Protein AF-A0A7J4R048-F1 (afdb_monomer_lite)

Secondary structure (DSSP, 8-state):
-----SSSTTSSPPHHHHHHHHHHHHHHHHHHHHHHHHHHHHH-TTTTTHHHHHHHHHHHHHHHHHHH-TTSEEEEEETTEEEEEEE-

pLDDT: mean 84.32, std 14.17, range [42.97, 96.38]

Radius of gyration: 28.53 Å; chains: 1; bounding box: 73×28×68 Å

Foldseek 3Di:
DDDDDDDPPPPDDDPVRVVVVCCVVCVVVVVV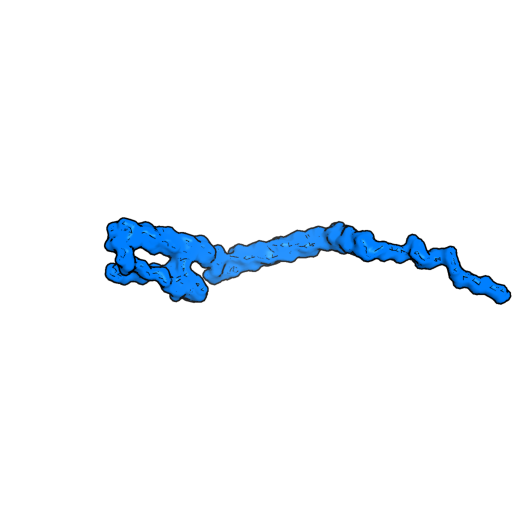VVVVVVVCLVPVPPPVCLVVLLVVQVVVVVVQCVVPHHPQWDFDDDPNGRRDIDGD

Sequence (88 aa):
MGESASSKASDDMSWGEVAQLGLRYGKIPLALLAVEALYWFITQPSDTLALIQVTEAYIWNEVTQLMFGEGASTLSAHNGWMTRIDFY

Structure (mmCIF, N/CA/C/O backbone):
data_AF-A0A7J4R048-F1
#
_entry.id   AF-A0A7J4R048-F1
#
loop_
_atom_site.group_PDB
_atom_site.id
_atom_site.type_symbol
_atom_site.label_atom_id
_atom_site.label_alt_id
_atom_site.label_comp_id
_atom_site.label_asym_id
_atom_site.label_entity_id
_atom_site.label_seq_id
_atom_site.pdbx_PDB_ins_code
_atom_site.Cartn_x
_atom_site.Cartn_y
_atom_site.Cartn_z
_atom_site.occupancy
_atom_site.B_iso_or_equiv
_atom_site.auth_seq_id
_atom_site.auth_comp_id
_atom_site.auth_asym_id
_atom_site.auth_atom_id
_atom_site.pdbx_PDB_model_num
ATOM 1 N N . MET A 1 1 ? -57.756 -20.784 42.293 1.00 46.50 1 MET A N 1
ATOM 2 C CA . MET A 1 1 ? -57.198 -21.198 40.988 1.00 46.50 1 MET A CA 1
ATOM 3 C C . MET A 1 1 ? -57.321 -20.022 40.036 1.00 46.50 1 MET A C 1
ATOM 5 O O . MET A 1 1 ? -58.419 -19.494 39.929 1.00 46.50 1 MET A O 1
ATOM 9 N N . GLY A 1 2 ? -56.228 -19.598 39.410 1.00 42.97 2 GLY A N 1
ATOM 10 C CA . GLY A 1 2 ? -56.195 -18.462 38.485 1.00 42.97 2 GLY A CA 1
ATOM 11 C C . GLY A 1 2 ? -54.821 -17.812 38.534 1.00 42.97 2 GLY A C 1
ATOM 12 O 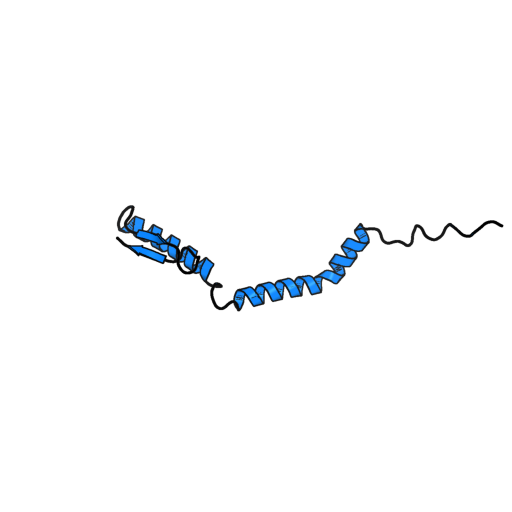O . GLY A 1 2 ? -54.601 -16.886 39.304 1.00 42.97 2 GLY A O 1
ATOM 13 N N . GLU A 1 3 ? -53.889 -18.424 37.816 1.00 47.22 3 GLU A N 1
ATOM 14 C CA . GLU A 1 3 ? -52.447 -18.215 37.868 1.00 47.22 3 GLU A CA 1
ATOM 15 C C . GLU A 1 3 ? -51.982 -16.850 37.346 1.00 47.22 3 GLU A C 1
ATOM 17 O O . GLU A 1 3 ? -52.557 -16.248 36.441 1.00 47.22 3 GLU A O 1
ATOM 22 N N . SER A 1 4 ? -50.867 -16.412 37.927 1.00 56.16 4 SER A N 1
ATOM 23 C CA . SER A 1 4 ? -49.971 -15.359 37.470 1.00 56.16 4 SER A CA 1
ATOM 24 C C . SER A 1 4 ? -49.597 -15.508 35.992 1.00 56.16 4 SER A C 1
ATOM 26 O O . SER A 1 4 ? -48.889 -16.451 35.657 1.00 56.16 4 SER A O 1
ATOM 28 N N . ALA A 1 5 ? -49.957 -14.560 35.121 1.00 54.72 5 ALA A N 1
ATOM 29 C CA . ALA A 1 5 ? -49.323 -14.427 33.800 1.00 54.72 5 ALA A CA 1
ATOM 30 C C . ALA A 1 5 ? -49.674 -13.104 33.092 1.00 54.72 5 ALA A C 1
ATOM 32 O O . ALA A 1 5 ? -50.331 -13.118 32.060 1.00 54.72 5 ALA A O 1
ATOM 33 N N . SER A 1 6 ? -49.253 -11.941 33.603 1.00 50.22 6 SER A N 1
ATOM 34 C CA . SER A 1 6 ? -49.268 -10.720 32.770 1.00 50.22 6 SER A CA 1
ATOM 35 C C . SER A 1 6 ? -48.321 -9.628 33.277 1.00 50.22 6 SER A C 1
ATOM 37 O O . SER A 1 6 ? -48.735 -8.502 33.534 1.00 50.22 6 SER A O 1
ATOM 39 N N . SER A 1 7 ? -47.037 -9.947 33.446 1.00 49.75 7 SER A N 1
ATOM 40 C CA . SER A 1 7 ? -46.008 -8.930 33.731 1.00 49.75 7 SER A CA 1
ATOM 41 C C . SER A 1 7 ? -44.656 -9.178 33.049 1.00 49.75 7 SER A C 1
ATOM 43 O O . SER A 1 7 ? -43.693 -8.499 33.370 1.00 49.75 7 SER A O 1
ATOM 45 N N . LYS A 1 8 ? -44.556 -10.138 32.115 1.00 51.41 8 LYS A N 1
ATOM 46 C CA . LYS A 1 8 ? -43.264 -10.605 31.567 1.00 51.41 8 LYS A CA 1
ATOM 47 C C . LYS A 1 8 ? -42.969 -10.254 30.107 1.00 51.41 8 LYS A C 1
ATOM 49 O O . LYS A 1 8 ? -41.855 -10.477 29.673 1.00 51.41 8 LYS A O 1
ATOM 54 N N . ALA A 1 9 ? -43.922 -9.720 29.345 1.00 54.91 9 ALA A N 1
ATOM 55 C CA . ALA A 1 9 ? -43.715 -9.488 27.909 1.00 54.91 9 ALA A CA 1
ATOM 56 C C . ALA A 1 9 ? -43.073 -8.127 27.572 1.00 54.91 9 ALA A C 1
ATOM 58 O O . ALA A 1 9 ? -42.729 -7.891 26.421 1.00 54.91 9 ALA A O 1
ATOM 59 N N . SER A 1 10 ? -42.937 -7.224 28.548 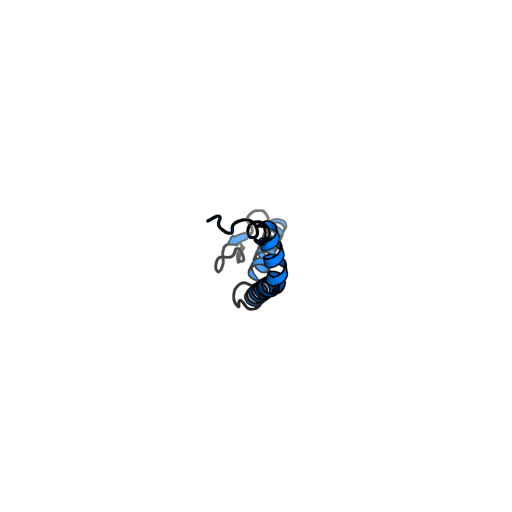1.00 55.59 10 SER A N 1
ATOM 60 C CA . SER A 1 10 ? -42.437 -5.856 28.346 1.00 55.59 10 SER A CA 1
ATOM 61 C C . SER A 1 10 ? -41.041 -5.605 28.923 1.00 55.59 10 SER A C 1
ATOM 63 O O . SER A 1 10 ? -40.612 -4.458 28.945 1.00 55.59 10 SER A O 1
ATOM 65 N N . ASP A 1 11 ? -40.368 -6.644 29.425 1.00 61.03 11 ASP A N 1
ATOM 66 C CA . ASP A 1 11 ? -39.054 -6.541 30.086 1.00 61.03 11 ASP A CA 1
ATOM 67 C C . ASP A 1 11 ? -37.915 -7.137 29.233 1.00 61.03 11 ASP A C 1
ATOM 69 O O . ASP A 1 11 ? -36.738 -6.999 29.558 1.00 61.03 11 ASP A O 1
ATOM 73 N N . ASP A 1 12 ? -38.258 -7.781 28.112 1.00 80.31 12 ASP A N 1
ATOM 74 C CA . ASP A 1 12 ? -37.286 -8.332 27.175 1.00 80.31 12 ASP A CA 1
ATOM 75 C C . ASP A 1 12 ? -36.837 -7.248 26.192 1.00 80.31 12 ASP A C 1
ATOM 77 O O . ASP A 1 12 ? -37.635 -6.671 25.448 1.00 80.31 12 ASP A O 1
ATOM 81 N N . MET A 1 13 ? -35.531 -6.985 26.180 1.00 76.31 13 MET A N 1
ATOM 82 C CA . MET A 1 13 ? -34.912 -6.063 25.233 1.00 76.31 13 MET A CA 1
ATOM 83 C C . MET A 1 13 ? -35.198 -6.487 23.791 1.00 76.31 13 MET A C 1
ATOM 85 O O . MET A 1 13 ? -35.000 -7.643 23.402 1.00 76.31 13 MET A O 1
ATOM 89 N N . SER A 1 14 ? -35.579 -5.519 22.960 1.00 87.50 14 SER A N 1
ATOM 90 C CA . SER A 1 14 ? -35.740 -5.757 21.529 1.00 87.50 14 SER A CA 1
ATOM 91 C C . SER A 1 14 ? -34.393 -6.080 20.867 1.00 87.50 14 SER A C 1
ATOM 93 O O . SER A 1 14 ? -33.343 -5.576 21.265 1.00 87.50 14 SER A O 1
ATOM 95 N N . TRP A 1 15 ? -34.397 -6.866 19.785 1.00 85.81 15 TRP A N 1
ATOM 96 C CA . TRP A 1 15 ? -33.181 -7.157 19.005 1.00 85.81 15 TRP A CA 1
ATOM 97 C C . TRP A 1 15 ? -32.444 -5.893 18.525 1.00 85.81 15 TRP A C 1
ATOM 99 O O . TRP A 1 15 ? -31.218 -5.891 18.415 1.00 85.81 15 TRP A O 1
ATOM 109 N N . GLY A 1 16 ? -33.179 -4.802 18.278 1.00 88.75 16 GLY A N 1
ATOM 110 C CA . GLY A 1 16 ? -32.606 -3.496 17.951 1.00 88.75 16 GLY A CA 1
ATOM 111 C C . GLY A 1 16 ? -31.877 -2.852 19.132 1.00 88.75 16 GLY A C 1
ATOM 112 O O . GLY A 1 16 ? -30.766 -2.349 18.959 1.00 88.75 16 GLY A O 1
ATOM 113 N N . GLU A 1 17 ? -32.446 -2.917 20.339 1.00 85.38 17 GLU A N 1
ATOM 114 C CA . GLU A 1 17 ? -31.771 -2.469 21.564 1.00 85.38 17 GLU A CA 1
ATOM 115 C C . GLU A 1 17 ? -30.548 -3.327 21.877 1.00 85.38 17 GLU A C 1
ATOM 117 O O . GLU A 1 17 ? -29.510 -2.779 22.240 1.00 85.38 17 GLU A O 1
ATOM 122 N N . VAL A 1 18 ? -30.617 -4.647 21.673 1.00 88.69 18 VAL A N 1
ATOM 123 C CA . VAL A 1 18 ? -29.460 -5.545 21.840 1.00 88.69 18 VAL A CA 1
ATOM 124 C C . VAL A 1 18 ? -28.331 -5.155 20.888 1.00 88.69 18 VAL A C 1
ATOM 126 O O . VAL A 1 18 ? -27.182 -5.048 21.318 1.00 88.69 18 VAL A O 1
ATOM 129 N N . ALA A 1 19 ? -28.637 -4.872 19.619 1.00 87.12 19 ALA A N 1
ATOM 130 C CA . ALA A 1 19 ? -27.640 -4.425 18.648 1.00 87.12 19 ALA A CA 1
ATOM 131 C C . ALA A 1 19 ? -27.038 -3.058 19.019 1.00 87.12 19 ALA A C 1
ATOM 133 O O . ALA A 1 19 ? -25.821 -2.880 18.954 1.00 87.12 19 ALA A O 1
ATOM 134 N N . GLN A 1 20 ? -27.859 -2.099 19.460 1.00 88.12 20 GLN A N 1
ATOM 135 C CA . GLN A 1 20 ? -27.372 -0.792 19.915 1.00 88.12 20 GLN A CA 1
ATOM 136 C C . GLN A 1 20 ? -26.497 -0.904 21.165 1.00 88.12 20 GLN A C 1
ATOM 138 O O . GLN A 1 20 ? -25.459 -0.243 21.255 1.00 88.12 20 GLN A O 1
ATOM 143 N N . LEU A 1 21 ? -26.888 -1.756 22.113 1.00 89.88 21 LEU A N 1
ATOM 144 C CA . LEU A 1 21 ? -26.127 -2.023 23.326 1.00 89.88 21 LEU A CA 1
ATOM 145 C C . LEU A 1 21 ? -24.795 -2.703 22.987 1.00 89.88 21 LEU A C 1
ATOM 147 O O . LEU A 1 21 ? -23.739 -2.263 23.445 1.00 89.88 21 LEU A O 1
ATOM 151 N N . GLY A 1 22 ? -24.839 -3.703 22.105 1.00 88.31 22 GLY A N 1
ATOM 152 C CA . GLY A 1 22 ? -23.672 -4.404 21.580 1.00 88.31 22 GLY A CA 1
ATOM 153 C C . GLY A 1 22 ? -22.703 -3.466 20.867 1.00 88.31 22 GLY A C 1
ATOM 154 O O . GLY A 1 22 ? -21.507 -3.520 21.131 1.00 88.31 22 GLY A O 1
ATOM 155 N N . LEU A 1 23 ? -23.194 -2.532 20.049 1.00 87.50 23 LEU A N 1
ATOM 156 C CA . LEU A 1 23 ? -22.351 -1.504 19.436 1.00 87.50 23 LEU A CA 1
ATOM 157 C C . LEU A 1 23 ? -21.791 -0.537 20.478 1.00 87.50 23 LEU A C 1
ATOM 159 O O . LEU A 1 23 ? -20.617 -0.187 20.410 1.00 87.50 23 LEU A O 1
ATOM 163 N N . ARG A 1 24 ? -22.592 -0.110 21.461 1.00 89.06 24 ARG A N 1
ATOM 164 C CA . ARG A 1 24 ? -22.159 0.846 22.491 1.00 89.06 24 ARG A CA 1
ATOM 165 C C . ARG A 1 24 ? -21.012 0.298 23.335 1.00 89.06 24 ARG A C 1
ATOM 167 O O . ARG A 1 24 ? -20.041 1.023 23.546 1.00 89.06 24 ARG A O 1
ATOM 174 N N . TYR A 1 25 ? -21.105 -0.957 23.766 1.00 90.88 25 TYR A N 1
ATOM 175 C CA . TYR A 1 25 ? -20.045 -1.621 24.529 1.00 90.88 25 TYR A CA 1
ATOM 176 C C . TYR A 1 25 ? -18.949 -2.219 23.638 1.00 90.88 25 TYR A C 1
ATOM 178 O O . TYR A 1 25 ? -17.800 -2.314 24.061 1.00 90.88 25 TYR A O 1
ATOM 186 N N . GLY A 1 26 ? -19.269 -2.541 22.384 1.00 93.00 26 GLY A N 1
ATOM 187 C CA . GLY A 1 26 ? -18.341 -3.082 21.392 1.00 93.00 26 GLY A CA 1
ATOM 188 C C . GLY A 1 26 ? -17.359 -2.060 20.824 1.00 93.00 26 GLY A C 1
ATOM 189 O O . GLY A 1 26 ? -16.360 -2.463 20.241 1.00 93.00 26 GLY A O 1
ATOM 190 N N . LYS A 1 27 ? -17.572 -0.753 21.032 1.00 91.62 27 LYS A N 1
ATOM 191 C CA . LYS A 1 27 ? -16.655 0.308 20.567 1.00 91.62 27 LYS A CA 1
ATOM 192 C C . LYS A 1 27 ? -15.204 0.072 20.981 1.00 91.62 27 LYS A C 1
ATOM 194 O O . LYS A 1 27 ? -14.318 0.210 20.147 1.00 91.62 27 LYS A O 1
ATOM 199 N N . ILE A 1 28 ? -14.966 -0.268 22.250 1.00 92.12 28 ILE A N 1
ATOM 200 C CA . ILE A 1 28 ? -13.607 -0.470 22.771 1.00 92.12 28 ILE A CA 1
ATOM 201 C C . ILE A 1 28 ? -12.985 -1.745 22.175 1.00 92.12 28 ILE A C 1
ATOM 203 O O . ILE A 1 28 ? -11.912 -1.634 21.588 1.00 92.12 28 ILE A O 1
ATOM 207 N N . PRO A 1 29 ? -13.638 -2.925 22.220 1.00 93.81 29 PRO A N 1
ATOM 208 C CA . PRO A 1 29 ? -13.141 -4.117 21.531 1.00 93.81 29 PRO A CA 1
ATOM 209 C C . PRO A 1 29 ? -12.890 -3.916 20.030 1.00 93.81 29 PRO A C 1
ATOM 211 O O . PRO A 1 29 ? -11.857 -4.339 19.527 1.00 93.81 29 PRO A O 1
ATOM 214 N N . LEU A 1 30 ? -13.791 -3.238 19.314 1.00 93.56 30 LEU A N 1
ATOM 215 C CA . LEU A 1 30 ? -13.623 -2.952 17.885 1.00 93.56 30 LEU A CA 1
ATOM 216 C C . LEU A 1 30 ? -12.432 -2.027 17.625 1.00 93.56 30 LEU A C 1
ATOM 218 O O . LEU A 1 30 ? -11.671 -2.261 16.691 1.00 93.56 30 LEU A O 1
ATOM 222 N N . ALA A 1 31 ? -12.243 -1.005 18.464 1.00 94.06 31 ALA A N 1
ATOM 223 C CA . ALA A 1 31 ? -11.070 -0.144 18.385 1.00 94.06 31 ALA A CA 1
ATOM 224 C C . ALA A 1 31 ? -9.779 -0.934 18.645 1.00 94.06 31 ALA A C 1
ATOM 226 O O . ALA A 1 31 ? -8.802 -0.739 17.930 1.00 94.06 31 ALA A O 1
ATOM 227 N N . LEU A 1 32 ? -9.781 -1.862 19.607 1.00 95.50 32 LEU A N 1
ATOM 228 C CA . LEU A 1 32 ? -8.634 -2.734 19.870 1.00 95.50 32 LEU A CA 1
ATOM 229 C C . LEU A 1 32 ? -8.334 -3.665 18.691 1.00 95.50 32 LEU A C 1
ATOM 231 O O . LEU A 1 32 ? -7.173 -3.798 18.328 1.00 95.50 32 LEU A O 1
ATOM 235 N N . LEU A 1 33 ? -9.351 -4.243 18.043 1.00 95.75 33 LEU A N 1
ATOM 236 C CA . LEU A 1 33 ? -9.156 -5.032 16.820 1.00 95.75 33 LEU A CA 1
ATOM 237 C C . LEU A 1 33 ? -8.572 -4.191 15.679 1.00 95.75 33 LEU A C 1
ATOM 239 O O . LEU A 1 33 ? -7.701 -4.665 14.956 1.00 95.75 33 LEU A O 1
ATOM 243 N N . ALA A 1 34 ? -9.015 -2.940 15.528 1.00 94.12 34 ALA A N 1
ATOM 244 C CA . ALA A 1 34 ? -8.457 -2.029 14.532 1.00 94.12 34 ALA A CA 1
ATOM 245 C C . ALA A 1 34 ? -6.990 -1.675 14.835 1.00 94.12 34 ALA A C 1
ATOM 247 O O . ALA A 1 34 ? -6.163 -1.650 13.925 1.00 94.12 34 ALA A O 1
ATOM 248 N N . VAL A 1 35 ? -6.658 -1.438 16.109 1.00 95.12 35 VAL A N 1
ATOM 249 C CA . VAL A 1 35 ? -5.278 -1.188 16.553 1.00 95.12 35 VAL A CA 1
ATOM 250 C C . VAL A 1 35 ? -4.403 -2.421 16.348 1.00 95.12 35 VAL A C 1
ATOM 252 O O . VAL A 1 35 ? -3.295 -2.275 15.850 1.00 95.12 35 VAL A O 1
ATOM 255 N N . GLU A 1 36 ? -4.892 -3.619 16.667 1.00 94.38 36 GLU A N 1
ATOM 256 C CA . GLU A 1 36 ? -4.168 -4.877 16.450 1.00 94.38 36 GLU A CA 1
ATOM 257 C C . GLU A 1 36 ? -3.921 -5.124 14.959 1.00 94.38 36 GLU A C 1
ATOM 259 O O . GLU A 1 36 ? -2.803 -5.445 14.568 1.00 94.38 36 GLU A O 1
ATOM 264 N N . ALA A 1 37 ? -4.927 -4.901 14.107 1.00 89.44 37 ALA A N 1
ATOM 265 C CA . ALA A 1 37 ? -4.774 -5.014 12.659 1.00 89.44 37 ALA A CA 1
ATOM 266 C C . ALA A 1 37 ? -3.732 -4.022 12.120 1.00 89.44 37 ALA A C 1
ATOM 268 O O . ALA A 1 37 ? -2.903 -4.386 11.285 1.00 89.44 37 ALA A O 1
ATOM 269 N N . LEU A 1 38 ? -3.736 -2.783 12.625 1.00 87.94 38 LEU A N 1
ATOM 270 C CA . LEU A 1 38 ? -2.728 -1.787 12.271 1.00 87.94 38 LEU A CA 1
ATOM 271 C C . LEU A 1 38 ? -1.340 -2.186 12.780 1.00 87.94 38 LEU A C 1
ATOM 273 O O . LEU A 1 38 ? -0.374 -2.082 12.030 1.00 87.94 38 LEU A O 1
ATOM 277 N N . TYR A 1 39 ? -1.238 -2.655 14.025 1.00 87.56 39 TYR A N 1
ATOM 278 C CA . TYR A 1 39 ? 0.005 -3.127 14.627 1.00 87.56 39 TYR A CA 1
ATOM 279 C C . TYR A 1 39 ? 0.597 -4.277 13.813 1.00 87.56 39 TYR A C 1
ATOM 281 O O . TYR A 1 39 ? 1.759 -4.203 13.419 1.00 87.56 39 TYR A O 1
ATOM 289 N N . TRP A 1 40 ? -0.207 -5.283 13.469 1.00 85.88 40 TRP A N 1
ATOM 290 C CA . TRP A 1 40 ? 0.191 -6.367 12.573 1.00 85.88 40 TRP A CA 1
ATOM 291 C C . TRP A 1 40 ? 0.663 -5.853 11.218 1.00 85.88 40 TRP A C 1
ATOM 293 O O . TRP A 1 40 ? 1.711 -6.274 10.739 1.00 85.88 40 TRP A O 1
ATOM 303 N N . PHE A 1 41 ? -0.073 -4.920 10.613 1.00 81.06 41 PHE A N 1
ATOM 304 C CA . PHE A 1 41 ? 0.270 -4.379 9.300 1.00 81.06 41 PHE A CA 1
ATOM 305 C C . PHE A 1 41 ? 1.611 -3.628 9.295 1.00 81.06 41 PHE A C 1
ATOM 307 O O . PHE A 1 41 ? 2.423 -3.824 8.389 1.00 81.06 41 PHE A O 1
ATOM 314 N N . ILE A 1 42 ? 1.870 -2.787 10.305 1.00 80.25 42 ILE A N 1
ATOM 315 C CA . ILE A 1 42 ? 3.116 -2.002 10.387 1.00 80.25 42 ILE A CA 1
ATOM 316 C C . ILE A 1 42 ? 4.306 -2.814 10.907 1.00 80.25 42 ILE A C 1
ATOM 318 O O . ILE A 1 42 ? 5.447 -2.425 10.671 1.00 80.25 42 ILE A O 1
ATOM 322 N N . THR A 1 43 ? 4.061 -3.903 11.643 1.00 80.00 43 THR A N 1
ATOM 323 C CA . THR A 1 43 ? 5.125 -4.759 12.193 1.00 80.00 43 THR A CA 1
ATOM 324 C C . THR A 1 43 ? 5.366 -6.029 11.390 1.00 80.00 43 THR A C 1
ATOM 326 O O . THR A 1 43 ? 6.330 -6.738 11.684 1.00 80.00 43 THR A O 1
ATOM 329 N N . GLN A 1 44 ? 4.561 -6.316 10.358 1.00 74.62 44 GLN A N 1
ATOM 330 C CA . GLN A 1 44 ? 4.846 -7.419 9.449 1.00 74.62 44 GLN A CA 1
ATOM 331 C C . GLN A 1 44 ? 6.180 -7.153 8.728 1.00 74.62 44 GLN A C 1
ATOM 333 O O . GLN A 1 44 ? 6.295 -6.191 7.973 1.00 74.62 44 GLN A O 1
ATOM 338 N N . PRO A 1 45 ? 7.206 -7.997 8.916 1.00 59.41 45 PRO A N 1
ATOM 339 C CA . PRO A 1 45 ? 8.562 -7.677 8.475 1.00 59.41 45 PRO A CA 1
ATOM 340 C C . PRO A 1 45 ? 8.769 -7.775 6.957 1.00 59.41 45 PRO A C 1
ATOM 342 O O . PRO A 1 45 ? 9.780 -7.291 6.457 1.00 59.41 45 PRO A O 1
ATOM 345 N N . SER A 1 46 ? 7.859 -8.420 6.223 1.00 64.88 46 SER A N 1
ATOM 346 C CA . SER A 1 46 ? 8.093 -8.823 4.833 1.00 64.88 46 SER A CA 1
ATOM 347 C C . SER A 1 46 ? 7.364 -7.982 3.785 1.00 64.88 46 SER A C 1
ATOM 349 O O . SER A 1 46 ? 7.895 -7.825 2.692 1.00 64.88 46 SER A O 1
ATOM 351 N N . ASP A 1 47 ? 6.190 -7.415 4.088 1.00 68.81 47 ASP A N 1
ATOM 352 C CA . ASP A 1 47 ? 5.270 -6.975 3.023 1.00 68.81 47 ASP A CA 1
ATOM 353 C C . ASP A 1 47 ? 4.604 -5.607 3.249 1.00 68.81 47 ASP A C 1
ATOM 355 O O . ASP A 1 47 ? 3.822 -5.166 2.408 1.00 68.81 47 ASP A O 1
ATOM 359 N N . THR A 1 48 ? 4.929 -4.872 4.321 1.00 71.06 48 THR A N 1
ATOM 360 C CA . THR A 1 48 ? 4.352 -3.528 4.560 1.00 71.06 48 THR A CA 1
ATOM 361 C C . THR A 1 48 ? 4.634 -2.566 3.402 1.00 71.06 48 THR A C 1
ATOM 363 O O . THR A 1 48 ? 3.806 -1.720 3.068 1.00 71.06 48 THR A O 1
ATOM 366 N N . LEU A 1 49 ? 5.794 -2.713 2.753 1.00 82.00 49 LEU A N 1
ATOM 367 C CA . LEU A 1 49 ? 6.180 -1.912 1.592 1.00 82.00 49 LEU A CA 1
ATOM 368 C C . LEU A 1 49 ? 5.774 -2.543 0.254 1.00 82.00 49 LEU A C 1
ATOM 370 O O . LEU A 1 49 ? 6.016 -1.943 -0.787 1.00 82.00 49 LEU A O 1
ATOM 374 N N . ALA A 1 50 ? 5.149 -3.719 0.237 1.00 83.00 50 ALA A N 1
ATOM 375 C CA . ALA A 1 50 ? 4.865 -4.411 -1.015 1.00 83.00 50 ALA A CA 1
ATOM 376 C C . ALA A 1 50 ? 3.917 -3.606 -1.917 1.00 83.00 50 ALA A C 1
ATOM 378 O O . ALA A 1 50 ? 4.160 -3.490 -3.112 1.00 83.00 50 ALA A O 1
ATOM 379 N N . LEU A 1 51 ? 2.891 -2.958 -1.354 1.00 82.38 51 LEU A N 1
ATOM 380 C CA . LEU A 1 51 ? 1.968 -2.118 -2.130 1.00 82.38 51 LEU A CA 1
ATOM 381 C C . LEU A 1 51 ? 2.664 -0.909 -2.769 1.00 82.38 51 LEU A C 1
ATOM 383 O O . LEU A 1 51 ? 2.417 -0.595 -3.937 1.00 82.38 51 LEU A O 1
ATOM 387 N N . ILE A 1 52 ? 3.546 -0.239 -2.020 1.00 88.44 52 ILE A N 1
ATOM 388 C CA . ILE A 1 52 ? 4.302 0.894 -2.561 1.00 88.44 52 ILE A CA 1
ATOM 389 C C . ILE A 1 52 ? 5.335 0.421 -3.588 1.00 88.44 52 ILE A C 1
ATOM 391 O O . ILE A 1 52 ? 5.444 1.041 -4.637 1.00 88.44 52 ILE A O 1
ATOM 395 N N . GLN A 1 53 ? 5.992 -0.719 -3.360 1.00 90.44 53 GLN A N 1
ATOM 396 C CA . GLN A 1 53 ? 6.942 -1.314 -4.304 1.00 90.44 53 GLN A CA 1
ATOM 397 C C . GLN A 1 53 ? 6.269 -1.780 -5.599 1.00 90.44 53 GLN A C 1
ATOM 399 O O . GLN A 1 53 ? 6.837 -1.610 -6.671 1.00 90.44 53 GLN A O 1
ATOM 404 N N . VAL A 1 54 ? 5.051 -2.332 -5.534 1.00 93.12 54 VAL A N 1
ATOM 405 C CA . VAL A 1 54 ? 4.278 -2.684 -6.737 1.00 93.12 54 VAL A CA 1
ATOM 406 C C . VAL A 1 54 ? 3.960 -1.418 -7.524 1.00 93.12 54 VAL A C 1
ATOM 408 O O . VAL A 1 54 ? 4.173 -1.370 -8.730 1.00 93.12 54 VAL A O 1
ATOM 411 N N . THR A 1 55 ? 3.498 -0.369 -6.840 1.00 92.75 55 THR A N 1
ATOM 412 C CA . THR A 1 55 ? 3.190 0.915 -7.486 1.00 92.75 55 THR A CA 1
ATOM 413 C C . THR A 1 55 ? 4.438 1.530 -8.126 1.00 92.75 55 THR A C 1
ATOM 415 O O . THR A 1 55 ? 4.386 1.981 -9.268 1.00 92.75 55 THR A O 1
ATOM 418 N N . GLU A 1 56 ? 5.570 1.507 -7.421 1.00 94.38 56 GLU A N 1
ATOM 419 C CA . GLU A 1 56 ? 6.861 1.972 -7.927 1.00 94.38 56 GLU A CA 1
ATOM 420 C C . GLU A 1 56 ? 7.305 1.174 -9.159 1.00 94.38 56 GLU A C 1
ATOM 422 O O . GLU A 1 56 ? 7.707 1.770 -10.158 1.00 94.38 56 GLU A O 1
ATOM 427 N N . ALA A 1 57 ? 7.171 -0.154 -9.127 1.00 94.88 57 ALA A N 1
ATOM 428 C CA . ALA A 1 57 ? 7.525 -1.006 -10.253 1.00 94.88 57 ALA A CA 1
ATOM 429 C C . ALA A 1 57 ? 6.671 -0.693 -11.493 1.00 94.88 57 ALA A C 1
ATOM 431 O O . ALA A 1 57 ? 7.214 -0.560 -12.590 1.00 94.88 57 ALA A O 1
ATOM 432 N N . TYR A 1 58 ? 5.358 -0.498 -11.325 1.00 95.62 58 TYR A N 1
ATOM 433 C CA . TYR A 1 58 ? 4.476 -0.074 -12.418 1.00 95.62 58 TYR A CA 1
ATOM 434 C C . TYR A 1 58 ? 4.908 1.261 -13.025 1.00 95.62 58 TYR A C 1
ATOM 436 O O . TYR A 1 58 ? 5.037 1.365 -14.243 1.00 95.62 58 TYR A O 1
ATOM 444 N N . ILE A 1 59 ? 5.178 2.266 -12.188 1.00 96.19 59 ILE A N 1
ATOM 445 C CA . ILE A 1 59 ? 5.625 3.582 -12.663 1.00 96.19 59 ILE A CA 1
ATOM 446 C C . ILE A 1 59 ? 6.937 3.448 -13.442 1.00 96.19 59 ILE A C 1
ATOM 448 O O . ILE A 1 59 ? 7.061 4.006 -14.532 1.00 96.19 59 ILE A O 1
ATOM 452 N N . TRP A 1 60 ? 7.904 2.688 -12.924 1.00 96.12 60 TRP A N 1
ATOM 453 C CA . TRP A 1 60 ? 9.181 2.504 -13.607 1.00 96.12 60 TRP A CA 1
ATOM 454 C C . TRP A 1 60 ? 9.059 1.746 -14.924 1.00 96.12 60 TRP A C 1
ATOM 456 O O . TRP A 1 60 ? 9.748 2.103 -15.883 1.00 96.12 60 TRP A O 1
ATOM 466 N N . ASN A 1 61 ? 8.190 0.736 -14.997 1.00 95.56 61 ASN A N 1
ATOM 467 C CA . ASN A 1 61 ? 7.933 0.024 -16.242 1.00 95.56 61 ASN A CA 1
ATOM 468 C C . ASN A 1 61 ? 7.365 0.982 -17.296 1.00 95.56 61 ASN A C 1
ATOM 470 O O . ASN A 1 61 ? 7.973 1.124 -18.351 1.00 95.56 61 ASN A O 1
ATOM 474 N N . GLU A 1 62 ? 6.307 1.732 -16.981 1.00 95.44 62 GLU A N 1
ATOM 475 C CA . GLU A 1 62 ? 5.703 2.701 -17.910 1.00 95.44 62 GLU A CA 1
ATOM 476 C C . GLU A 1 62 ? 6.695 3.783 -18.362 1.00 95.44 62 GLU A C 1
ATOM 478 O O . GLU A 1 62 ? 6.795 4.096 -19.550 1.00 95.44 62 GLU A O 1
ATOM 483 N N . VAL A 1 63 ? 7.497 4.318 -17.435 1.00 96.38 63 VAL A N 1
ATOM 484 C CA . VAL A 1 63 ? 8.557 5.286 -17.762 1.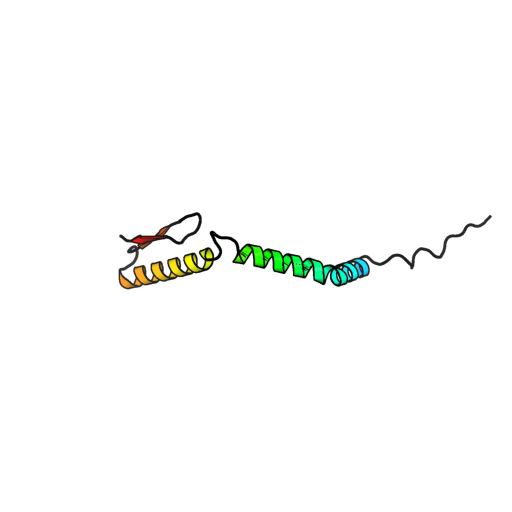00 96.38 63 VAL A CA 1
ATOM 485 C C . VAL A 1 63 ? 9.591 4.670 -18.708 1.00 96.38 63 VAL A C 1
ATOM 487 O O . VAL A 1 63 ? 10.023 5.320 -19.659 1.00 96.38 63 VAL A O 1
ATOM 490 N N . THR A 1 64 ? 9.965 3.408 -18.497 1.00 94.88 64 THR A N 1
ATOM 491 C CA . THR A 1 64 ? 10.920 2.695 -19.357 1.00 94.88 64 THR A CA 1
ATOM 492 C C . THR A 1 64 ? 10.345 2.456 -20.752 1.00 94.88 64 THR A C 1
ATOM 494 O O . THR A 1 64 ? 11.031 2.726 -21.738 1.00 94.88 64 THR A O 1
ATOM 497 N N . GLN A 1 65 ? 9.084 2.025 -20.847 1.00 94.50 65 GLN A N 1
ATOM 498 C CA . GLN A 1 65 ? 8.387 1.846 -22.127 1.00 94.50 65 GLN A CA 1
ATOM 499 C C . GLN A 1 65 ? 8.306 3.173 -22.899 1.00 94.50 65 GLN A C 1
ATOM 501 O O . GLN A 1 65 ? 8.529 3.211 -24.108 1.00 94.50 65 GLN A O 1
ATOM 506 N N . LEU A 1 66 ? 8.053 4.287 -22.201 1.00 96.12 66 LEU A N 1
ATOM 507 C CA . LEU A 1 66 ? 7.985 5.617 -22.809 1.00 96.12 66 LEU A CA 1
ATOM 508 C C . LEU A 1 66 ? 9.347 6.102 -23.325 1.00 96.12 66 LEU A C 1
ATOM 510 O O . LEU A 1 66 ? 9.410 6.738 -24.376 1.00 96.12 66 LEU A O 1
ATOM 514 N N . MET A 1 67 ? 10.433 5.825 -22.599 1.00 96.06 67 MET A N 1
ATOM 515 C CA . MET A 1 67 ? 11.776 6.280 -22.980 1.00 96.06 67 MET A CA 1
ATOM 516 C C . MET A 1 67 ? 12.418 5.425 -24.075 1.00 96.06 67 MET A C 1
ATOM 518 O O . MET A 1 67 ? 13.123 5.964 -24.928 1.00 96.06 67 MET A O 1
ATOM 522 N N . PHE A 1 68 ? 12.206 4.109 -24.039 1.00 94.25 68 PHE A N 1
ATOM 523 C CA . PHE A 1 68 ? 12.957 3.153 -24.859 1.00 94.25 68 PHE A CA 1
ATOM 524 C C . PHE A 1 68 ? 12.093 2.371 -25.857 1.00 94.25 68 PHE A C 1
ATOM 526 O O . PHE A 1 68 ? 12.634 1.617 -26.664 1.00 94.25 68 PHE A O 1
ATOM 533 N N . GLY A 1 69 ? 10.780 2.602 -25.865 1.00 91.00 69 GLY A N 1
ATOM 534 C CA . GLY A 1 69 ? 9.832 1.962 -26.771 1.00 91.00 69 GLY A CA 1
ATOM 535 C C . GLY A 1 69 ? 9.086 0.790 -26.135 1.00 91.00 69 GLY A C 1
ATOM 536 O O . GLY A 1 69 ? 9.477 0.248 -25.102 1.00 91.00 69 GLY A O 1
ATOM 537 N N . GLU A 1 70 ? 7.979 0.408 -26.770 1.00 90.56 70 GLU A N 1
ATOM 538 C CA . GLU A 1 70 ? 7.124 -0.684 -26.309 1.00 90.56 70 GLU A CA 1
ATOM 539 C C . GLU A 1 70 ? 7.892 -2.015 -26.292 1.00 90.56 70 GLU A C 1
ATOM 541 O O . GLU A 1 70 ? 8.449 -2.443 -27.303 1.00 90.56 70 GLU A O 1
ATOM 546 N N . GLY A 1 71 ? 7.916 -2.667 -25.129 1.00 90.69 71 GLY A N 1
ATOM 547 C CA . GLY A 1 71 ? 8.612 -3.935 -24.911 1.00 90.69 71 GLY A CA 1
ATOM 548 C C . GLY A 1 71 ? 10.032 -3.804 -24.352 1.00 90.69 71 GLY A C 1
ATOM 549 O O . GLY A 1 71 ? 10.685 -4.828 -24.175 1.00 90.69 71 GLY A O 1
ATOM 550 N N . ALA A 1 72 ? 10.507 -2.597 -24.028 1.00 92.44 72 ALA A N 1
ATOM 551 C CA . ALA A 1 72 ? 11.831 -2.380 -23.434 1.00 92.44 72 ALA A CA 1
ATOM 552 C C . ALA A 1 72 ? 11.974 -2.970 -22.018 1.00 92.44 72 ALA A C 1
ATOM 554 O O . ALA A 1 72 ? 13.082 -3.265 -21.566 1.00 92.44 72 ALA A O 1
ATOM 555 N N . SER A 1 73 ? 10.862 -3.151 -21.299 1.00 94.06 73 SER A N 1
ATOM 556 C CA . SER A 1 73 ? 10.862 -3.899 -20.039 1.00 94.06 73 SER A CA 1
ATOM 557 C C . SER A 1 73 ? 9.546 -4.621 -19.766 1.00 94.06 73 SER A C 1
ATOM 559 O O . SER A 1 73 ? 8.490 -4.250 -20.285 1.00 94.06 73 SER A O 1
ATOM 561 N N . THR A 1 74 ? 9.602 -5.641 -18.912 1.00 93.88 74 THR A N 1
ATOM 562 C CA . THR A 1 74 ? 8.434 -6.385 -18.432 1.00 93.88 74 THR A CA 1
ATOM 563 C C . THR A 1 74 ? 8.364 -6.403 -16.908 1.00 93.88 74 THR A C 1
ATOM 565 O O . THR A 1 74 ? 9.390 -6.418 -16.225 1.00 93.88 74 THR A O 1
ATOM 568 N N . LEU A 1 75 ? 7.139 -6.402 -16.383 1.00 94.75 75 LEU A N 1
ATOM 569 C CA . LEU A 1 75 ? 6.858 -6.576 -14.963 1.00 94.75 75 LEU A CA 1
ATOM 570 C C . LEU A 1 75 ? 6.723 -8.060 -14.641 1.00 94.75 75 LEU A C 1
ATOM 572 O O . LEU A 1 75 ? 5.932 -8.773 -15.261 1.00 94.75 75 LEU A O 1
ATOM 576 N N . SER A 1 76 ? 7.450 -8.511 -13.625 1.00 93.56 76 SER A N 1
ATOM 577 C CA . SER A 1 76 ? 7.427 -9.894 -13.162 1.00 93.56 76 SER A CA 1
ATOM 578 C C . SER A 1 76 ? 7.246 -9.986 -11.645 1.00 93.56 76 SER A C 1
ATOM 580 O O . SER A 1 76 ? 7.446 -9.030 -10.888 1.00 93.56 76 SER A O 1
ATOM 582 N N . ALA A 1 77 ? 6.794 -11.157 -11.192 1.00 91.94 77 ALA A N 1
ATOM 583 C CA . ALA A 1 77 ? 6.546 -11.399 -9.782 1.00 91.94 77 ALA A CA 1
ATOM 584 C C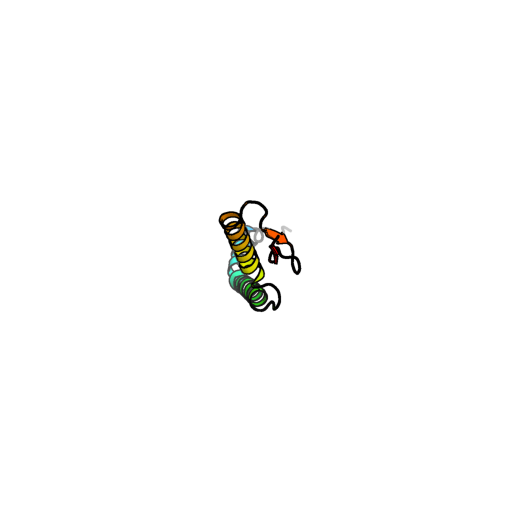 . ALA A 1 77 ? 7.851 -11.708 -9.030 1.00 91.94 77 ALA A C 1
ATOM 586 O O . ALA A 1 77 ? 8.637 -12.567 -9.436 1.00 91.94 77 ALA A O 1
ATOM 587 N N . HIS A 1 78 ? 8.038 -11.072 -7.878 1.00 88.06 78 HIS A N 1
ATOM 588 C CA . HIS A 1 78 ? 9.065 -11.382 -6.896 1.00 88.06 78 HIS A CA 1
ATOM 589 C C . HIS A 1 78 ? 8.426 -11.519 -5.512 1.00 88.06 78 HIS A C 1
ATOM 591 O O . HIS A 1 78 ? 7.680 -10.653 -5.066 1.00 88.06 78 HIS A O 1
ATOM 597 N N . ASN A 1 79 ? 8.682 -12.650 -4.849 1.00 84.50 79 ASN A N 1
ATOM 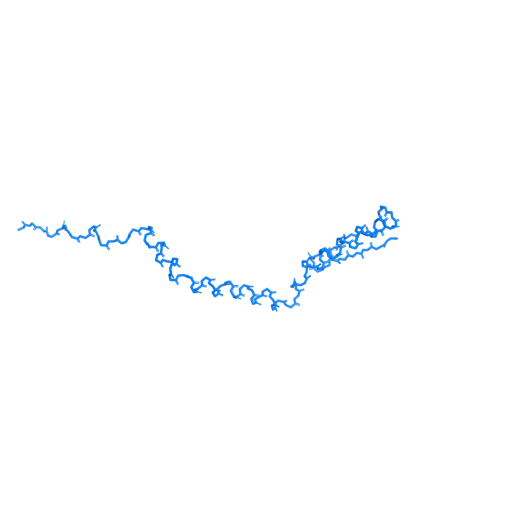598 C CA . ASN A 1 79 ? 8.085 -12.995 -3.555 1.00 84.50 79 ASN A CA 1
ATOM 599 C C . ASN A 1 79 ? 6.539 -12.898 -3.520 1.00 84.50 79 ASN A C 1
ATOM 601 O O . ASN A 1 79 ? 5.956 -12.514 -2.514 1.00 84.50 79 ASN A O 1
ATOM 605 N N . GLY A 1 80 ? 5.870 -13.215 -4.636 1.00 84.88 80 GLY A N 1
ATOM 606 C CA . GLY A 1 80 ? 4.406 -13.144 -4.760 1.00 84.88 80 GLY A CA 1
ATOM 607 C C . GLY A 1 80 ? 3.841 -11.773 -5.155 1.00 84.88 80 GLY A C 1
ATOM 608 O O . GLY A 1 80 ? 2.644 -11.680 -5.416 1.00 84.88 80 GLY A O 1
ATOM 609 N N . TRP A 1 81 ? 4.678 -10.739 -5.276 1.00 87.75 81 TRP A N 1
ATOM 610 C CA . TRP A 1 81 ? 4.271 -9.377 -5.639 1.00 87.75 81 TRP A CA 1
ATOM 611 C C . TRP A 1 81 ? 4.866 -8.939 -6.979 1.00 87.75 81 TRP A C 1
ATOM 613 O O . TRP A 1 81 ? 5.980 -9.319 -7.318 1.00 87.75 81 TRP A O 1
ATOM 623 N N . MET A 1 82 ? 4.154 -8.113 -7.747 1.00 92.69 82 MET A N 1
ATOM 624 C CA . MET A 1 82 ? 4.625 -7.579 -9.039 1.00 92.69 82 MET A CA 1
ATOM 625 C C . MET A 1 82 ? 5.602 -6.412 -8.840 1.00 92.69 82 MET A C 1
ATOM 627 O O . MET A 1 82 ? 5.259 -5.261 -9.094 1.00 92.69 82 MET A O 1
ATOM 631 N N . THR A 1 83 ? 6.791 -6.700 -8.315 1.00 92.56 83 THR A N 1
ATOM 632 C CA . THR A 1 83 ? 7.784 -5.682 -7.925 1.00 92.56 83 THR A CA 1
ATOM 633 C C . THR A 1 83 ? 9.074 -5.733 -8.736 1.00 92.56 83 THR A C 1
ATOM 635 O O . THR A 1 83 ? 9.911 -4.842 -8.606 1.00 92.56 83 THR A O 1
ATOM 638 N N . ARG A 1 84 ? 9.267 -6.757 -9.574 1.00 92.62 84 ARG A N 1
ATOM 639 C CA . ARG A 1 84 ? 10.484 -6.915 -10.374 1.00 92.62 84 ARG A CA 1
ATOM 640 C C . ARG A 1 84 ? 10.274 -6.387 -11.789 1.00 92.62 84 ARG A C 1
ATOM 642 O O . ARG A 1 84 ? 9.236 -6.624 -12.398 1.00 92.62 84 ARG A O 1
ATOM 649 N N . ILE A 1 85 ? 11.295 -5.706 -12.305 1.00 93.44 85 ILE A N 1
ATOM 650 C CA . ILE A 1 85 ? 11.360 -5.226 -13.685 1.00 93.44 85 ILE A CA 1
ATOM 651 C C . ILE A 1 85 ? 12.519 -5.932 -14.377 1.00 93.44 85 ILE A C 1
ATOM 653 O O . ILE A 1 85 ? 13.655 -5.876 -13.901 1.00 93.44 85 ILE A O 1
ATOM 657 N N . ASP A 1 86 ? 12.226 -6.591 -15.490 1.00 92.88 86 ASP A N 1
ATOM 658 C CA . ASP A 1 86 ? 13.224 -7.205 -16.358 1.00 92.88 86 ASP A CA 1
ATOM 659 C C . ASP A 1 86 ? 13.350 -6.365 -17.636 1.00 92.88 86 ASP A C 1
ATOM 661 O O . ASP A 1 86 ? 12.350 -6.052 -18.282 1.00 92.88 86 ASP A O 1
ATOM 665 N N . PHE A 1 87 ? 14.576 -5.968 -17.971 1.00 91.69 87 PHE A N 1
ATOM 666 C CA . PHE A 1 87 ? 14.900 -5.134 -19.133 1.00 91.69 87 PHE A CA 1
ATOM 667 C C . PHE A 1 87 ? 15.401 -6.001 -20.297 1.00 91.69 87 PHE A C 1
ATOM 669 O O . PHE A 1 87 ? 16.006 -7.051 -20.051 1.00 91.69 87 PHE A O 1
ATOM 676 N N . TYR A 1 88 ? 15.178 -5.552 -21.536 1.00 85.44 88 TYR A N 1
ATOM 677 C CA . TYR A 1 88 ? 15.576 -6.247 -22.770 1.00 85.44 88 TYR A CA 1
ATOM 678 C C . TYR A 1 88 ? 16.581 -5.458 -23.610 1.00 85.44 88 TYR A C 1
ATOM 680 O O . TYR A 1 88 ? 16.520 -4.208 -23.598 1.00 85.44 88 TYR A O 1
#